Protein AF-A0A699YK97-F1 (afdb_monomer_lite)

Organism: Haematococcus lacustris (NCBI:txid44745)

Secondary structure (DSSP, 8-state):
-HHHHHHTS----------EE-SPPPTTEEEEEEEEEEEE-SS-EEEEEEEEEEETTT--EEEEEEE-

Structure (mmCIF, N/CA/C/O backbone):
data_AF-A0A699YK97-F1
#
_entry.id   AF-A0A699YK97-F1
#
loop_
_atom_site.group_PDB
_atom_site.id
_atom_site.type_symbol
_atom_site.label_atom_id
_atom_site.label_alt_id
_atom_site.label_comp_id
_atom_site.label_asym_id
_atom_site.label_entity_id
_atom_site.label_seq_id
_atom_site.pdbx_PDB_ins_code
_atom_site.Cartn_x
_atom_site.Cartn_y
_atom_site.Cartn_z
_atom_site.occupancy
_atom_site.B_iso_or_equiv
_atom_site.auth_seq_id
_atom_site.auth_comp_id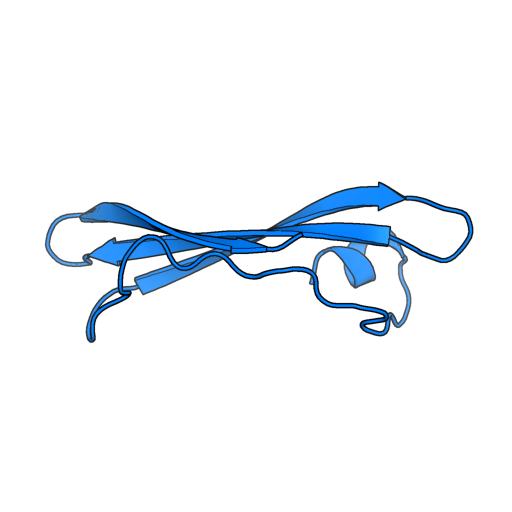
_atom_site.auth_asym_id
_atom_site.auth_atom_id
_atom_site.pdbx_PDB_model_num
ATOM 1 N N . MET A 1 1 ? 5.890 7.530 -0.586 1.00 61.97 1 MET A N 1
ATOM 2 C CA . MET A 1 1 ? 7.116 8.345 -0.791 1.00 61.97 1 MET A CA 1
ATOM 3 C C . MET A 1 1 ? 8.359 7.506 -1.108 1.00 61.97 1 MET A C 1
ATOM 5 O O . MET A 1 1 ? 9.297 8.054 -1.665 1.00 61.97 1 MET A O 1
ATOM 9 N N . SER A 1 2 ? 8.371 6.193 -0.847 1.00 80.94 2 SER A N 1
ATOM 10 C CA . SER A 1 2 ? 9.577 5.350 -0.944 1.00 80.94 2 SER A CA 1
ATOM 11 C C . SER A 1 2 ? 10.191 5.237 -2.350 1.00 80.94 2 SER A C 1
ATOM 13 O O . SER A 1 2 ? 11.409 5.324 -2.470 1.00 80.94 2 SER A O 1
ATOM 15 N N . ALA A 1 3 ? 9.381 5.146 -3.416 1.00 84.69 3 ALA A N 1
ATOM 16 C CA . ALA A 1 3 ? 9.880 5.104 -4.801 1.00 84.69 3 ALA A CA 1
ATOM 17 C C . ALA A 1 3 ? 10.686 6.358 -5.185 1.00 84.69 3 ALA A C 1
ATOM 19 O O . ALA A 1 3 ? 11.813 6.258 -5.658 1.00 84.69 3 ALA A O 1
ATOM 20 N N . LYS A 1 4 ? 10.136 7.549 -4.912 1.00 89.56 4 LYS A N 1
ATOM 21 C CA . LYS A 1 4 ? 10.800 8.831 -5.195 1.00 89.56 4 LYS A CA 1
ATOM 22 C C . LYS A 1 4 ? 12.121 8.960 -4.437 1.00 89.56 4 LYS A C 1
ATOM 24 O O . LYS A 1 4 ? 13.108 9.427 -5.000 1.00 89.56 4 LYS A O 1
ATOM 29 N N . THR A 1 5 ? 12.138 8.548 -3.168 1.00 89.56 5 THR A N 1
ATOM 30 C CA . THR A 1 5 ? 13.345 8.595 -2.336 1.00 89.56 5 THR A CA 1
ATOM 31 C C . THR A 1 5 ? 14.461 7.733 -2.922 1.00 89.56 5 THR A C 1
ATOM 33 O O . THR A 1 5 ? 15.604 8.183 -2.963 1.00 89.56 5 THR A O 1
ATOM 36 N N . LEU A 1 6 ? 14.141 6.530 -3.416 1.00 90.25 6 LEU A N 1
ATOM 37 C CA . LEU A 1 6 ? 15.133 5.645 -4.025 1.00 90.25 6 LEU A CA 1
ATOM 38 C C . LEU A 1 6 ? 15.582 6.133 -5.411 1.00 90.25 6 LEU A C 1
ATOM 40 O O . LEU A 1 6 ? 16.779 6.183 -5.677 1.00 90.25 6 LEU A O 1
ATOM 44 N N . ALA A 1 7 ? 14.645 6.540 -6.270 1.00 88.62 7 ALA A N 1
ATOM 45 C CA . ALA A 1 7 ? 14.942 6.982 -7.634 1.00 88.62 7 ALA A CA 1
ATOM 46 C C . ALA A 1 7 ? 15.614 8.362 -7.717 1.00 88.62 7 ALA A C 1
ATOM 48 O O . ALA A 1 7 ? 16.133 8.720 -8.770 1.00 88.62 7 ALA A O 1
ATOM 49 N N . ARG A 1 8 ? 15.582 9.157 -6.635 1.00 89.12 8 ARG A N 1
ATOM 50 C CA . ARG A 1 8 ? 16.107 10.537 -6.581 1.00 89.12 8 ARG A CA 1
ATOM 51 C C . ARG A 1 8 ? 15.561 11.443 -7.694 1.00 89.12 8 ARG A C 1
ATOM 53 O O . ARG A 1 8 ? 16.220 12.381 -8.131 1.00 89.12 8 ARG A O 1
ATOM 60 N N . GLY A 1 9 ? 14.333 11.177 -8.122 1.00 90.12 9 GLY A N 1
ATOM 61 C CA . GLY A 1 9 ? 13.685 11.846 -9.242 1.00 90.12 9 GLY A CA 1
ATOM 62 C C . GLY A 1 9 ? 12.176 11.603 -9.248 1.00 90.12 9 GLY A C 1
ATOM 63 O O . GLY A 1 9 ? 11.667 10.845 -8.416 1.00 90.12 9 GLY A O 1
ATOM 64 N N . PRO A 1 10 ? 11.427 12.273 -10.139 1.00 90.31 10 PRO A N 1
ATOM 65 C CA . PRO A 1 10 ? 9.993 12.054 -10.267 1.00 90.31 10 PRO A CA 1
ATOM 66 C C . PRO A 1 10 ? 9.702 10.594 -10.637 1.00 90.31 10 PRO A C 1
ATOM 68 O O . PRO A 1 10 ? 10.409 9.982 -11.429 1.00 90.31 10 PRO A O 1
ATOM 71 N N . CYS A 1 11 ? 8.655 10.038 -10.036 1.00 90.25 11 CYS A N 1
ATOM 72 C CA . CYS A 1 11 ? 8.170 8.687 -10.298 1.00 90.25 11 CYS A CA 1
ATOM 73 C C . CYS A 1 11 ? 6.665 8.752 -10.536 1.00 90.25 11 CYS A C 1
ATOM 75 O O . CYS A 1 11 ? 5.984 9.592 -9.943 1.00 90.25 11 CYS A O 1
ATOM 77 N N . VAL A 1 12 ? 6.157 7.836 -11.351 1.00 92.94 12 VAL A N 1
ATOM 78 C CA . VAL A 1 12 ? 4.726 7.678 -11.619 1.00 92.94 12 VAL A CA 1
ATOM 79 C C . VAL A 1 12 ? 4.274 6.285 -11.204 1.00 92.94 12 VAL A C 1
ATOM 81 O O . VAL A 1 12 ? 5.060 5.338 -11.216 1.00 92.94 12 VAL A O 1
ATOM 84 N N . THR A 1 13 ? 3.006 6.158 -10.827 1.00 91.25 13 THR A N 1
ATOM 85 C CA . THR A 1 13 ? 2.400 4.853 -10.561 1.00 91.25 13 THR A CA 1
ATOM 86 C C . THR A 1 13 ? 2.132 4.160 -11.892 1.00 91.25 13 THR A C 1
ATOM 88 O O . THR A 1 13 ? 1.312 4.637 -12.670 1.00 91.25 13 THR A O 1
ATOM 91 N N . ALA A 1 14 ? 2.828 3.054 -12.160 1.00 91.12 14 ALA A N 1
ATOM 92 C CA . ALA A 1 14 ? 2.637 2.279 -13.387 1.00 91.12 14 ALA A CA 1
ATOM 93 C C . ALA A 1 14 ? 1.443 1.316 -13.283 1.00 91.12 14 ALA A C 1
ATOM 95 O O . ALA A 1 14 ? 0.614 1.246 -14.183 1.00 91.12 14 ALA A O 1
ATOM 96 N N . VAL A 1 15 ? 1.349 0.591 -12.167 1.00 88.19 15 VAL A N 1
ATOM 97 C CA . VAL A 1 15 ? 0.272 -0.355 -11.860 1.00 88.19 15 VAL A CA 1
ATOM 98 C C . VAL A 1 15 ? 0.074 -0.395 -10.347 1.00 88.19 15 VAL A C 1
ATOM 100 O O . VAL A 1 15 ? 1.010 -0.132 -9.593 1.00 88.19 15 VAL A O 1
ATOM 103 N N . VAL A 1 16 ? -1.143 -0.701 -9.907 1.00 88.38 16 VAL A N 1
ATOM 104 C CA . VAL A 1 16 ? -1.451 -1.016 -8.509 1.00 88.38 16 VAL A CA 1
ATOM 105 C C . VAL A 1 16 ? -1.977 -2.445 -8.486 1.00 88.38 16 VAL A C 1
ATOM 107 O O . VAL A 1 16 ? -2.919 -2.752 -9.219 1.00 88.38 16 VAL A O 1
ATOM 110 N N . GLY A 1 17 ? -1.348 -3.318 -7.698 1.00 85.12 17 GLY A N 1
ATOM 111 C CA . GLY A 1 17 ? -1.791 -4.697 -7.528 1.00 85.12 17 GLY A CA 1
ATOM 112 C C . GLY A 1 17 ? -3.103 -4.818 -6.749 1.00 85.12 17 GLY A C 1
ATOM 113 O O . GLY A 1 17 ? -3.744 -3.834 -6.373 1.00 85.12 17 GLY A O 1
ATOM 114 N N . ALA A 1 18 ? -3.510 -6.061 -6.489 1.00 85.56 18 ALA A N 1
ATOM 115 C CA . ALA A 1 18 ? -4.679 -6.329 -5.663 1.00 85.56 18 ALA A CA 1
ATOM 116 C C . ALA A 1 18 ? -4.473 -5.785 -4.239 1.00 85.56 18 ALA A C 1
ATOM 118 O O . ALA A 1 18 ? -3.443 -6.019 -3.606 1.00 85.56 18 ALA A O 1
ATOM 119 N N . VAL A 1 19 ? -5.481 -5.077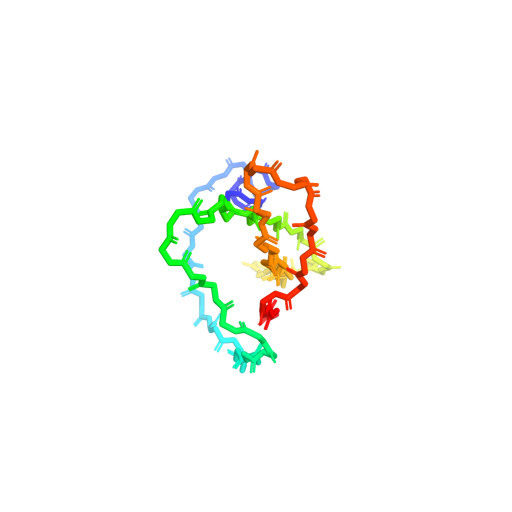 -3.729 1.00 88.00 19 VAL A N 1
ATOM 120 C CA . VAL A 1 19 ? -5.501 -4.581 -2.351 1.00 88.00 19 VAL A CA 1
ATOM 121 C C . VAL A 1 19 ? -6.377 -5.504 -1.521 1.00 88.00 19 VAL A C 1
ATOM 123 O O . VAL A 1 19 ? -7.570 -5.654 -1.788 1.00 88.00 19 VAL A O 1
ATOM 126 N N . HIS A 1 20 ? -5.794 -6.106 -0.489 1.00 85.25 20 HIS A N 1
ATOM 127 C CA . HIS A 1 20 ? -6.516 -7.009 0.399 1.00 85.25 20 HIS A CA 1
ATOM 128 C C . HIS A 1 20 ? -6.916 -6.282 1.679 1.00 85.25 20 HIS A C 1
ATOM 130 O O . HIS A 1 20 ? -6.065 -5.959 2.507 1.00 85.25 20 HIS A O 1
ATOM 136 N N . PHE A 1 21 ? -8.215 -6.037 1.854 1.00 87.19 21 PHE A N 1
ATOM 137 C CA . PHE A 1 21 ? -8.772 -5.464 3.079 1.00 87.19 21 PHE A CA 1
ATOM 138 C C . PHE A 1 21 ? -9.116 -6.579 4.064 1.00 87.19 21 PHE A C 1
ATOM 140 O O . PHE A 1 21 ? -10.079 -7.318 3.877 1.00 87.19 21 PHE A O 1
ATOM 147 N N . LEU A 1 22 ? -8.310 -6.704 5.113 1.00 88.06 22 LEU A N 1
ATOM 148 C CA . LEU A 1 22 ? -8.441 -7.746 6.128 1.00 88.06 22 LEU A CA 1
ATOM 149 C C . LEU A 1 22 ? -9.295 -7.285 7.308 1.00 88.06 22 LEU A C 1
ATOM 151 O O . LEU A 1 22 ? -10.039 -8.076 7.883 1.00 88.06 22 LEU A O 1
ATOM 155 N N . ARG A 1 23 ? -9.181 -6.010 7.696 1.00 87.81 23 ARG A N 1
ATOM 156 C CA . ARG A 1 23 ? -9.923 -5.427 8.821 1.00 87.81 23 ARG A CA 1
ATOM 157 C C . ARG A 1 23 ? -10.305 -3.978 8.527 1.00 87.81 23 ARG A C 1
ATOM 159 O O . ARG A 1 23 ? -9.530 -3.267 7.888 1.00 87.81 23 ARG A O 1
ATOM 166 N N . PRO A 1 24 ? -11.465 -3.511 9.015 1.00 84.62 24 PRO A N 1
ATOM 167 C CA . PRO A 1 24 ? -11.862 -2.123 8.850 1.00 84.62 24 PRO A CA 1
ATOM 168 C C . PRO A 1 24 ? -10.983 -1.201 9.702 1.00 84.62 24 PRO A C 1
ATOM 170 O O . PRO A 1 24 ? -10.694 -1.485 10.868 1.00 84.62 24 PRO A O 1
ATOM 173 N N . CYS A 1 25 ? -10.621 -0.053 9.140 1.00 86.44 25 CYS A N 1
ATOM 174 C CA . CYS A 1 25 ? -10.103 1.068 9.910 1.00 86.44 25 CYS A CA 1
ATOM 175 C C . CYS A 1 25 ? -11.307 1.936 10.341 1.00 86.44 25 CYS A C 1
ATOM 177 O O . CYS A 1 25 ? -12.088 2.379 9.498 1.00 86.44 25 CYS A O 1
ATOM 179 N N . ARG A 1 26 ? -11.516 2.118 11.652 1.00 86.31 26 ARG A N 1
ATOM 180 C CA . ARG A 1 26 ? -12.685 2.832 12.204 1.00 86.31 26 ARG A CA 1
ATOM 181 C C . ARG A 1 26 ? -12.396 4.322 12.402 1.00 86.31 26 ARG A C 1
ATOM 183 O O . ARG A 1 26 ? -11.247 4.718 12.573 1.00 86.31 26 ARG A O 1
ATOM 190 N N . LEU A 1 27 ? -13.452 5.136 12.432 1.00 86.75 27 LEU A N 1
ATOM 191 C CA . LEU A 1 27 ? -13.370 6.543 12.839 1.00 86.75 27 LEU A CA 1
ATOM 192 C C . LEU A 1 27 ? -12.727 6.667 14.228 1.00 86.75 27 LEU A C 1
ATOM 194 O O . LEU A 1 27 ? -13.077 5.926 15.144 1.00 86.75 27 LEU A O 1
ATOM 198 N N . GLY A 1 28 ? -11.783 7.600 14.359 1.00 86.31 28 GLY A N 1
ATOM 199 C CA . GLY A 1 28 ? -11.003 7.808 15.582 1.00 86.31 28 GLY A CA 1
ATOM 200 C C . GLY A 1 28 ? -9.730 6.959 15.695 1.00 86.31 28 GLY A C 1
ATOM 201 O O . GLY A 1 28 ? -8.943 7.200 16.606 1.00 86.31 28 GLY A O 1
ATOM 202 N N . ALA A 1 29 ? -9.491 6.015 14.778 1.00 88.56 29 ALA A N 1
ATOM 203 C CA . ALA A 1 29 ? -8.226 5.288 14.708 1.00 88.56 29 ALA A CA 1
ATOM 204 C C . ALA A 1 29 ? -7.158 6.091 13.947 1.00 88.56 29 ALA A C 1
ATOM 206 O O . ALA A 1 29 ? -7.453 6.765 12.957 1.00 88.56 29 ALA A O 1
ATOM 207 N N . VAL A 1 30 ? -5.903 5.972 14.378 1.00 92.31 30 VAL A N 1
ATOM 208 C CA . VAL A 1 30 ? -4.741 6.478 13.643 1.00 92.31 30 VAL A CA 1
ATOM 209 C C . VAL A 1 30 ? -4.312 5.438 12.622 1.00 92.31 30 VAL A C 1
ATOM 211 O O . VAL A 1 30 ? -4.122 4.271 12.948 1.00 92.31 30 VAL A O 1
ATOM 214 N N . VAL A 1 31 ? -4.157 5.865 11.372 1.00 93.50 31 VAL A N 1
ATOM 215 C CA . VAL A 1 31 ? -3.726 4.990 10.279 1.00 93.50 31 VAL A CA 1
ATOM 216 C C . VAL A 1 31 ? -2.231 5.170 10.050 1.00 93.50 31 VAL A C 1
ATOM 218 O O . VAL A 1 31 ? -1.768 6.266 9.737 1.00 93.50 31 VAL A O 1
ATOM 221 N N . ILE A 1 32 ? -1.477 4.081 10.167 1.00 92.31 32 ILE A N 1
ATOM 222 C CA . ILE A 1 32 ? -0.052 4.025 9.851 1.00 92.31 32 ILE A CA 1
ATOM 223 C C . ILE A 1 32 ? 0.118 3.358 8.494 1.00 92.31 32 ILE A C 1
ATOM 225 O O . ILE A 1 32 ? -0.225 2.190 8.314 1.00 92.31 32 ILE A O 1
ATOM 229 N N . VAL A 1 33 ? 0.684 4.101 7.544 1.00 93.56 33 VAL A N 1
ATOM 230 C CA . VAL A 1 33 ? 1.013 3.603 6.207 1.00 93.56 33 VAL A CA 1
ATOM 231 C C . VAL A 1 33 ? 2.526 3.483 6.089 1.00 93.56 33 VAL A C 1
ATOM 233 O O . VAL A 1 33 ? 3.235 4.486 6.014 1.00 93.56 33 VAL A O 1
ATOM 236 N N . ALA A 1 34 ? 3.022 2.251 6.054 1.00 92.38 34 ALA A N 1
ATOM 237 C CA . ALA A 1 34 ? 4.423 1.951 5.805 1.00 92.38 34 ALA A CA 1
ATOM 238 C C . ALA A 1 34 ? 4.586 1.485 4.356 1.00 92.38 34 ALA A C 1
ATOM 240 O O . ALA A 1 34 ? 3.850 0.616 3.896 1.00 92.38 34 ALA A O 1
ATOM 241 N N . ALA A 1 35 ? 5.548 2.056 3.635 1.00 92.12 35 ALA A N 1
ATOM 242 C CA . ALA A 1 35 ? 5.840 1.674 2.259 1.00 92.12 35 ALA A CA 1
ATOM 243 C C . ALA A 1 35 ? 7.333 1.391 2.092 1.00 92.12 35 ALA A C 1
ATOM 245 O O . ALA A 1 35 ? 8.169 2.177 2.546 1.00 92.12 35 ALA A O 1
ATOM 246 N N . MET A 1 36 ? 7.677 0.316 1.393 1.00 92.88 36 MET A N 1
ATOM 247 C CA . MET A 1 36 ? 9.056 -0.101 1.158 1.00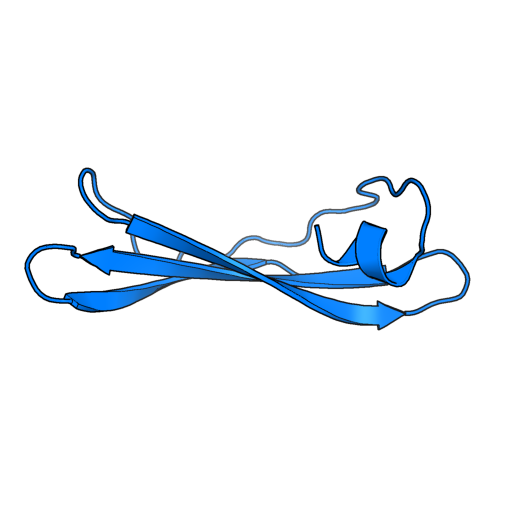 92.88 36 MET A CA 1
ATOM 248 C C . MET A 1 36 ? 9.221 -0.597 -0.276 1.00 92.88 36 MET A C 1
ATOM 250 O O . MET A 1 36 ? 8.365 -1.303 -0.800 1.00 92.88 36 MET A O 1
ATOM 254 N N . VAL A 1 37 ? 10.333 -0.230 -0.915 1.00 92.81 37 VAL A N 1
ATOM 255 C CA . VAL A 1 37 ? 10.692 -0.799 -2.217 1.00 92.81 37 VAL A CA 1
ATOM 256 C C . VAL A 1 37 ? 11.143 -2.242 -1.989 1.00 92.81 37 VAL A C 1
ATOM 258 O O . VAL A 1 37 ? 12.122 -2.469 -1.282 1.00 92.81 37 VAL A O 1
ATOM 261 N N . HIS A 1 38 ? 10.419 -3.200 -2.560 1.00 90.62 38 HIS A N 1
ATOM 262 C CA . HIS A 1 38 ? 10.733 -4.627 -2.464 1.00 90.62 38 HIS A CA 1
ATOM 263 C C . HIS A 1 38 ? 11.723 -5.066 -3.541 1.00 90.62 38 HIS A C 1
ATOM 265 O O . HIS A 1 38 ? 12.608 -5.880 -3.279 1.00 90.62 38 HIS A O 1
ATOM 271 N N . ARG A 1 39 ? 11.581 -4.530 -4.756 1.00 90.69 39 ARG A N 1
ATOM 272 C CA . ARG A 1 39 ? 12.413 -4.898 -5.901 1.00 90.69 39 ARG A CA 1
ATOM 273 C C . ARG A 1 39 ? 12.605 -3.714 -6.835 1.00 90.69 39 ARG A C 1
ATOM 275 O O . ARG A 1 39 ? 11.689 -2.922 -7.041 1.00 90.69 39 ARG A O 1
ATOM 282 N N . THR A 1 40 ? 13.792 -3.614 -7.416 1.00 93.94 40 THR A N 1
ATOM 283 C CA . THR A 1 40 ? 14.123 -2.632 -8.448 1.00 93.94 40 THR A CA 1
ATOM 284 C C . THR A 1 40 ? 14.444 -3.341 -9.757 1.00 93.94 40 THR A C 1
ATOM 286 O O . THR A 1 40 ? 15.074 -4.398 -9.771 1.00 93.94 40 THR A O 1
ATOM 289 N N . PHE A 1 41 ? 14.011 -2.745 -10.859 1.00 91.12 41 PHE A N 1
ATOM 290 C CA . PHE A 1 41 ? 14.357 -3.138 -12.221 1.00 91.12 41 PHE A CA 1
ATOM 291 C C . PHE A 1 41 ? 15.070 -1.965 -12.911 1.00 91.12 41 PHE A C 1
ATOM 293 O O . PHE A 1 41 ? 15.475 -1.005 -12.258 1.00 91.12 41 PHE A O 1
ATOM 300 N N . THR A 1 42 ? 15.224 -2.022 -14.234 1.00 90.69 42 THR A N 1
ATOM 301 C CA . THR A 1 42 ? 15.962 -1.014 -15.010 1.00 90.69 42 THR A CA 1
ATOM 302 C C . THR A 1 42 ? 15.357 0.388 -14.901 1.00 90.69 42 THR A C 1
ATOM 304 O O . THR A 1 42 ? 16.084 1.362 -14.742 1.00 90.69 42 THR A O 1
ATOM 307 N N . SER A 1 43 ? 14.028 0.496 -14.976 1.00 90.25 43 SER A N 1
ATOM 308 C CA . SER A 1 43 ? 13.290 1.768 -14.890 1.00 90.25 43 SER A CA 1
ATOM 309 C C . SER A 1 43 ? 12.027 1.691 -14.023 1.00 90.25 43 SER A C 1
ATOM 311 O O . SER A 1 43 ? 11.295 2.673 -13.910 1.00 90.25 43 SER A O 1
ATOM 313 N N . SER A 1 44 ? 11.759 0.539 -13.402 1.00 90.69 44 SER A N 1
ATOM 314 C CA . SER A 1 44 ? 10.577 0.298 -12.574 1.00 90.69 44 SER A CA 1
ATOM 315 C C . SER A 1 44 ? 10.954 -0.219 -11.188 1.00 90.69 44 SER A C 1
ATOM 317 O O . SER A 1 44 ? 12.065 -0.695 -10.949 1.00 90.69 44 SER A O 1
ATOM 319 N N . MET A 1 45 ? 10.022 -0.086 -10.246 1.00 93.94 45 MET A N 1
ATOM 320 C CA . MET A 1 45 ? 10.190 -0.502 -8.858 1.00 93.94 45 MET A CA 1
ATOM 321 C C . MET A 1 45 ? 8.888 -1.116 -8.355 1.00 93.94 45 MET A C 1
ATOM 323 O O . MET A 1 45 ? 7.814 -0.577 -8.614 1.00 93.94 45 MET A O 1
ATOM 327 N N . GLU A 1 46 ? 9.001 -2.208 -7.611 1.00 92.81 46 GLU A N 1
ATOM 328 C CA . GLU A 1 46 ? 7.904 -2.818 -6.863 1.00 92.81 46 GLU A CA 1
ATOM 329 C C . GLU A 1 46 ? 7.904 -2.249 -5.443 1.00 92.81 46 GLU A C 1
ATOM 331 O O . GLU A 1 46 ? 8.943 -2.245 -4.770 1.00 92.81 46 GLU A O 1
ATOM 336 N N . VAL A 1 47 ? 6.761 -1.738 -4.985 1.00 92.81 47 VAL A N 1
ATOM 337 C CA . VAL A 1 47 ? 6.644 -1.057 -3.691 1.00 92.81 47 VAL A CA 1
ATOM 338 C C . VAL A 1 47 ? 5.541 -1.707 -2.876 1.00 92.81 47 VAL A C 1
ATOM 340 O O . VAL A 1 47 ? 4.362 -1.462 -3.104 1.00 92.81 47 VAL A O 1
ATOM 343 N N . GLY A 1 48 ? 5.946 -2.456 -1.857 1.00 92.69 48 GLY A N 1
ATOM 344 C CA . GLY A 1 48 ? 5.027 -3.005 -0.873 1.00 92.69 48 GLY A CA 1
ATOM 345 C C . GLY A 1 48 ? 4.532 -1.912 0.065 1.00 92.69 48 GLY A C 1
ATOM 346 O O . GLY A 1 48 ? 5.315 -1.103 0.573 1.00 92.69 48 GLY A O 1
ATOM 347 N N . VAL A 1 49 ? 3.228 -1.900 0.311 1.00 93.00 49 VAL A N 1
ATOM 348 C CA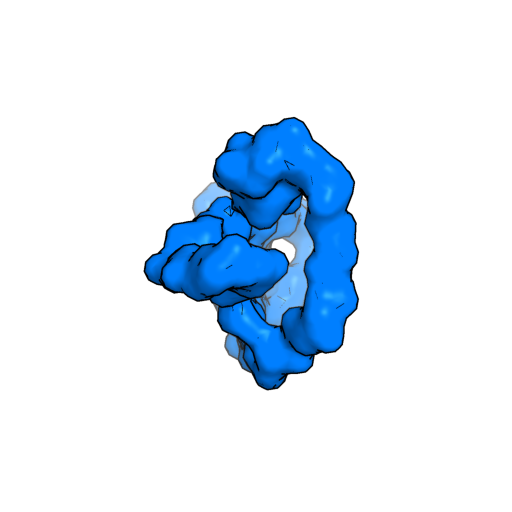 . VAL A 1 49 ? 2.551 -1.013 1.252 1.00 93.00 49 VAL A CA 1
ATOM 349 C C . VAL A 1 49 ? 1.826 -1.857 2.292 1.00 93.00 49 VAL A C 1
ATOM 351 O O . VAL A 1 49 ? 1.067 -2.773 1.975 1.00 93.00 49 VAL A O 1
ATOM 354 N N . ARG A 1 50 ? 2.048 -1.528 3.560 1.00 92.25 50 ARG A N 1
ATOM 355 C CA . ARG A 1 50 ? 1.371 -2.116 4.709 1.00 92.25 50 ARG A CA 1
ATOM 356 C C . ARG A 1 50 ? 0.651 -1.019 5.471 1.00 92.25 50 ARG A C 1
ATOM 358 O O . ARG A 1 50 ? 1.256 -0.013 5.838 1.00 92.25 50 ARG A O 1
ATOM 365 N N . VAL A 1 51 ? -0.632 -1.239 5.719 1.00 94.00 51 VAL A N 1
ATOM 366 C CA . VAL A 1 51 ? -1.488 -0.320 6.461 1.00 94.00 51 VAL A CA 1
ATOM 367 C C . VAL A 1 51 ? -1.921 -0.978 7.762 1.00 94.00 51 VAL A C 1
ATOM 369 O O . VAL A 1 51 ? -2.472 -2.085 7.781 1.00 94.00 51 VAL A O 1
ATOM 372 N N . GLU A 1 52 ? -1.674 -0.283 8.860 1.00 93.69 52 GLU A N 1
ATOM 373 C CA . GLU A 1 52 ? -2.117 -0.656 10.198 1.00 93.69 52 GLU A CA 1
ATOM 374 C C . GLU A 1 52 ? -3.013 0.450 10.749 1.00 93.69 52 GLU A C 1
ATOM 376 O O . GLU A 1 52 ? -2.801 1.628 10.464 1.00 93.69 52 GLU A O 1
ATOM 381 N N . ALA A 1 53 ? -4.027 0.074 11.519 1.00 93.81 53 ALA A N 1
ATOM 382 C CA . ALA A 1 53 ? -4.802 1.014 12.312 1.00 93.81 53 ALA A CA 1
ATOM 383 C C . ALA A 1 53 ? -4.475 0.817 13.786 1.00 93.81 53 ALA A C 1
ATOM 385 O O . ALA A 1 53 ? -4.386 -0.312 14.266 1.00 93.81 53 ALA A O 1
ATOM 386 N N . GLU A 1 54 ? -4.309 1.933 14.478 1.00 92.44 54 GLU A N 1
ATOM 387 C CA . GLU A 1 54 ? -4.031 2.01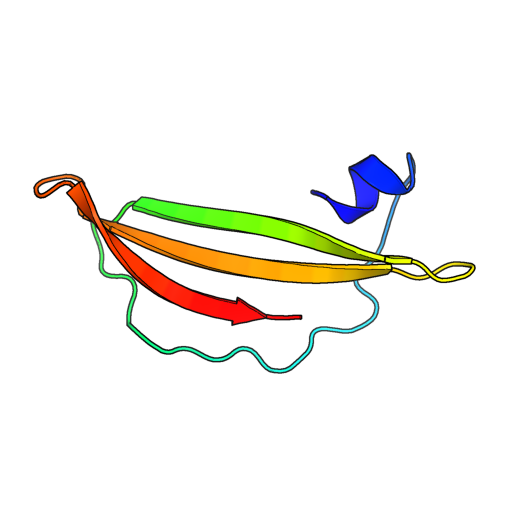8 15.899 1.00 92.44 54 GLU A CA 1
ATOM 388 C C . GLU A 1 54 ? -5.184 2.742 16.596 1.00 92.44 54 GLU A C 1
ATOM 390 O O . GLU A 1 54 ? -5.588 3.835 16.191 1.00 92.44 54 GLU A O 1
ATOM 395 N N . ASP A 1 55 ? -5.735 2.133 17.640 1.00 89.19 55 ASP A N 1
ATOM 396 C CA . ASP A 1 55 ? -6.685 2.805 18.520 1.00 89.19 55 ASP A CA 1
ATOM 397 C C . ASP A 1 55 ? -5.920 3.676 19.522 1.00 89.19 55 ASP A C 1
ATOM 399 O O . ASP A 1 55 ? -5.215 3.173 20.392 1.00 89.19 55 ASP A O 1
ATOM 403 N N . MET A 1 56 ? -6.103 4.992 19.432 1.00 85.44 56 MET A N 1
ATOM 404 C CA . MET A 1 56 ? -5.421 5.972 20.284 1.00 85.44 56 MET A CA 1
ATOM 405 C C . MET A 1 56 ? -5.730 5.833 21.777 1.00 85.44 56 MET A C 1
ATOM 407 O O . MET A 1 56 ? -4.950 6.299 22.605 1.00 85.44 56 MET A O 1
ATOM 411 N N . ARG A 1 57 ? -6.873 5.245 22.150 1.00 86.75 57 ARG A N 1
ATOM 412 C CA . ARG A 1 57 ? -7.259 5.095 23.562 1.00 86.75 57 ARG A CA 1
ATOM 413 C C . ARG A 1 57 ? -6.647 3.857 24.199 1.00 86.75 57 ARG A C 1
ATOM 415 O O . ARG A 1 57 ? -6.387 3.867 25.397 1.00 86.75 57 ARG A O 1
ATOM 422 N N . THR A 1 58 ? -6.476 2.791 23.421 1.00 88.06 58 THR A N 1
ATOM 423 C CA . THR A 1 58 ? -6.023 1.484 23.920 1.00 88.06 58 THR A CA 1
ATOM 424 C C . THR A 1 58 ? -4.600 1.134 23.486 1.00 88.06 58 THR A C 1
ATOM 426 O O . THR A 1 58 ? -4.007 0.221 24.054 1.00 88.06 58 THR A O 1
ATOM 429 N N . GLY A 1 59 ? -4.050 1.830 22.489 1.00 86.44 59 GLY A N 1
ATOM 430 C CA . GLY A 1 59 ? -2.760 1.536 21.861 1.00 86.44 59 GLY A CA 1
ATOM 431 C C . GLY A 1 59 ? -2.756 0.254 21.022 1.00 86.44 59 GLY A C 1
ATOM 432 O O . GLY A 1 59 ? -1.704 -0.165 20.541 1.00 86.44 59 GLY A O 1
ATOM 433 N N . GLN A 1 60 ? -3.904 -0.413 20.853 1.00 88.69 60 GLN A N 1
ATOM 434 C CA . GLN A 1 60 ? -3.959 -1.650 20.082 1.00 88.69 60 GLN A CA 1
ATOM 435 C C . GLN A 1 60 ? -3.812 -1.370 18.592 1.00 88.69 60 GLN A C 1
ATOM 437 O O . GLN A 1 60 ? -4.501 -0.516 18.034 1.00 88.69 60 GLN A O 1
ATOM 442 N N . ARG A 1 61 ? -2.944 -2.154 17.950 1.00 89.81 61 ARG A N 1
ATOM 443 C CA . ARG A 1 61 ? -2.705 -2.120 16.511 1.00 89.81 61 ARG A CA 1
ATOM 444 C C . ARG A 1 61 ? -3.254 -3.351 15.823 1.00 89.81 61 ARG A C 1
ATOM 446 O O . ARG A 1 61 ? -3.033 -4.476 16.271 1.00 89.81 61 ARG A O 1
ATOM 453 N N . HIS A 1 62 ? -3.870 -3.153 14.666 1.00 89.81 62 HIS A 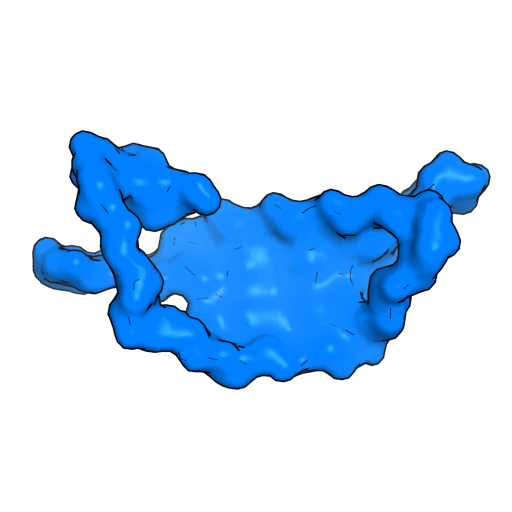N 1
ATOM 454 C CA . HIS A 1 62 ? -4.241 -4.242 13.774 1.00 89.81 62 HIS A CA 1
ATOM 455 C C . HIS A 1 62 ? -3.924 -3.922 12.322 1.00 89.81 62 HIS A C 1
ATOM 457 O O . HIS A 1 62 ? -4.012 -2.788 11.858 1.00 89.81 62 HIS A O 1
ATOM 463 N N . HIS A 1 63 ? -3.583 -4.968 11.581 1.00 90.56 63 HIS A N 1
ATOM 464 C CA . HIS A 1 63 ? -3.339 -4.871 10.154 1.00 90.56 63 HIS A CA 1
ATOM 465 C C . HIS A 1 63 ? -4.670 -4.690 9.402 1.00 90.56 63 HIS A C 1
ATOM 467 O O . HIS A 1 63 ? -5.544 -5.558 9.481 1.00 90.56 63 HIS A O 1
ATOM 473 N N . CYS A 1 64 ? -4.837 -3.551 8.717 1.00 90.25 64 CYS A N 1
ATOM 474 C CA . CYS A 1 64 ? -6.040 -3.240 7.937 1.00 90.25 64 CYS A CA 1
ATOM 475 C C . CYS A 1 64 ? -5.926 -3.807 6.518 1.00 90.25 64 CYS A C 1
ATOM 477 O O . CYS A 1 64 ? -6.816 -4.533 6.075 1.00 90.25 64 CYS A O 1
ATOM 479 N N . CYS A 1 65 ? -4.850 -3.471 5.801 1.00 89.50 65 CYS A N 1
ATOM 480 C CA . CYS A 1 65 ? -4.651 -3.907 4.424 1.00 89.50 65 CYS A CA 1
ATOM 481 C C . CYS A 1 65 ? -3.186 -3.866 3.986 1.00 89.50 65 CYS A C 1
ATOM 483 O O . CYS A 1 65 ? -2.361 -3.147 4.557 1.00 89.50 65 CYS A O 1
ATOM 485 N N . SER A 1 66 ? -2.888 -4.627 2.936 1.00 88.25 66 SER A N 1
ATOM 486 C CA . SER A 1 66 ? -1.605 -4.612 2.239 1.00 88.25 66 SER A CA 1
ATOM 487 C C . SER A 1 66 ? -1.812 -4.563 0.729 1.00 88.25 66 SER A C 1
ATOM 489 O O . SER A 1 66 ? -2.807 -5.080 0.214 1.00 88.25 66 SER A O 1
ATOM 491 N N . ALA A 1 67 ? -0.867 -3.923 0.048 1.00 86.75 67 ALA A N 1
ATOM 492 C CA . ALA A 1 67 ? -0.792 -3.816 -1.403 1.00 86.75 67 ALA A CA 1
ATOM 493 C C . ALA A 1 67 ? 0.667 -3.974 -1.849 1.00 86.75 67 ALA A C 1
ATOM 495 O O . ALA A 1 67 ? 1.576 -3.642 -1.084 1.00 86.75 67 ALA A O 1
ATOM 496 N N . TYR A 1 68 ? 0.873 -4.465 -3.068 1.00 81.69 68 TYR A N 1
ATOM 497 C CA . TYR A 1 68 ? 2.185 -4.679 -3.681 1.00 81.69 68 TYR A CA 1
ATOM 498 C C . TYR A 1 68 ? 2.199 -4.128 -5.109 1.00 81.69 68 TYR A C 1
ATOM 500 O O . TYR A 1 68 ? 1.113 -4.122 -5.744 1.00 81.69 68 TYR A O 1
#

pLDDT: mean 89.2, std 4.47, range [61.97, 94.0]

Radius of gyration: 14.24 Å; chains: 1; bounding box: 30×20×39 Å

InterPro domains:
  IPR006683 Thioesterase domain [PF03061] (3-58)
  IPR029069 HotDog domain superfamily [SSF54637] (3-68)
  IPR033120 Hotdog acyl-CoA thioesterase (ACOT)-type domain [PS51770] (1-68)
  IPR040170 Cytosolic acyl coenzyme A thioester hydrolase [PTHR11049] (2-68)

Foldseek 3Di:
DAVCVVVVDDDDDPDWADKDFPDDADPQWDKDKDKYFPDDDPRDTDIKIWIWTARPVPRDIDTGIIID

Sequence (68 aa):
MSAKTLARGPCVTAVVGAVHFLRPCRLGAVVIVAAMVHRTFTSSMEVGVRVEAEDMRTGQRHHCCSAY